Protein AF-A0A8J5FBD7-F1 (afdb_monomer_lite)

Foldseek 3Di:
DDDDDDDDDDDDDDDPPDDDDDPDDDPPPCDPVNVCPDPQLVVLQVVLCVVPPRQEADDDCVVVVDPVSSVVNVVSNVSSVVSSVVVVVVVVVVVVVVVVVVPPDPDDVVVVVVVVPPDPPDDPPDDDDDDDDPDDVVVVVVVVVVVVVPDD

Structure (mmCIF, N/CA/C/O backbone):
data_AF-A0A8J5FBD7-F1
#
_entry.id   AF-A0A8J5FBD7-F1
#
loop_
_atom_site.group_PDB
_atom_site.id
_atom_site.type_symbol
_atom_site.label_atom_id
_atom_site.label_alt_id
_atom_site.label_comp_id
_atom_site.label_asym_id
_atom_site.label_entity_id
_atom_site.label_seq_id
_atom_site.pdbx_PDB_ins_code
_atom_site.Cartn_x
_atom_site.Cartn_y
_atom_site.Cartn_z
_atom_site.occupancy
_atom_site.B_iso_or_equiv
_atom_site.auth_seq_id
_atom_site.auth_comp_id
_atom_site.auth_asym_id
_atom_site.auth_atom_id
_atom_site.pdbx_PDB_model_num
ATOM 1 N N . MET A 1 1 ? 61.208 -6.409 -37.503 1.00 38.62 1 MET A N 1
ATOM 2 C CA . MET A 1 1 ? 61.733 -5.934 -36.200 1.00 38.62 1 MET A CA 1
ATOM 3 C C . MET A 1 1 ? 60.623 -5.121 -35.544 1.00 38.62 1 MET A C 1
ATOM 5 O O . MET A 1 1 ? 60.187 -4.177 -36.172 1.00 38.62 1 MET A O 1
ATOM 9 N N . GLY A 1 2 ? 60.032 -5.422 -34.396 1.00 39.69 2 GLY A N 1
ATOM 10 C CA . GLY A 1 2 ? 60.120 -6.543 -33.473 1.00 39.69 2 GLY A CA 1
ATOM 11 C C . GLY A 1 2 ? 58.812 -6.585 -32.664 1.00 39.69 2 GLY A C 1
ATOM 12 O O . GLY A 1 2 ? 58.170 -5.563 -32.442 1.00 39.69 2 GLY A O 1
ATOM 13 N N . THR A 1 3 ? 58.401 -7.786 -32.284 1.00 42.06 3 THR A N 1
ATOM 14 C CA . THR A 1 3 ? 57.326 -8.083 -31.329 1.00 42.06 3 THR A CA 1
ATOM 15 C C . THR A 1 3 ? 57.763 -7.751 -29.900 1.00 42.06 3 THR A C 1
ATOM 17 O O . THR A 1 3 ? 58.911 -8.038 -29.564 1.00 42.06 3 THR A O 1
ATOM 20 N N . SER A 1 4 ? 56.863 -7.300 -29.017 1.00 35.81 4 SER A N 1
ATOM 21 C CA . SER A 1 4 ? 57.001 -7.595 -27.582 1.00 35.81 4 SER A CA 1
ATOM 22 C C . SER A 1 4 ? 55.673 -7.526 -26.821 1.00 35.81 4 SER A C 1
ATOM 24 O O . SER A 1 4 ? 54.796 -6.721 -27.113 1.00 35.81 4 SER A O 1
ATOM 26 N N . VAL A 1 5 ? 55.568 -8.435 -25.858 1.00 42.81 5 VAL A N 1
ATOM 27 C CA . VAL A 1 5 ? 54.413 -8.913 -25.090 1.00 42.81 5 VAL A CA 1
ATOM 28 C C . VAL A 1 5 ? 54.566 -8.461 -23.623 1.00 42.81 5 VAL A C 1
ATOM 30 O O . VAL A 1 5 ? 55.696 -8.258 -23.188 1.00 42.81 5 VAL A O 1
ATOM 33 N N . ARG A 1 6 ? 53.464 -8.504 -22.847 1.00 33.62 6 ARG A N 1
ATOM 34 C CA . ARG A 1 6 ? 53.357 -8.493 -21.359 1.00 33.62 6 ARG A CA 1
ATOM 35 C C . ARG A 1 6 ? 53.518 -7.111 -20.701 1.00 33.62 6 ARG A C 1
ATOM 37 O O . ARG A 1 6 ? 54.356 -6.328 -21.101 1.00 33.62 6 ARG A O 1
ATOM 44 N N . GLY A 1 7 ? 52.775 -6.745 -19.658 1.00 31.88 7 GLY A N 1
ATOM 45 C CA . GLY A 1 7 ? 51.803 -7.466 -18.840 1.00 31.88 7 GLY A CA 1
ATOM 46 C C . GLY A 1 7 ? 51.188 -6.522 -17.795 1.00 31.88 7 GLY A C 1
ATOM 47 O O . GLY A 1 7 ? 51.704 -5.436 -17.537 1.00 31.88 7 GLY A O 1
ATOM 48 N N . SER A 1 8 ? 50.064 -6.935 -17.214 1.00 43.50 8 SER A N 1
ATOM 49 C CA . SER A 1 8 ? 49.415 -6.266 -16.083 1.00 43.50 8 SER A CA 1
ATOM 50 C C . SER A 1 8 ? 50.309 -6.240 -14.839 1.00 43.50 8 SER A C 1
ATOM 52 O O . SER A 1 8 ? 50.997 -7.224 -14.560 1.00 43.50 8 SER A O 1
ATOM 54 N N . PRO A 1 9 ? 50.148 -5.220 -13.985 1.00 43.47 9 PRO A N 1
ATOM 55 C CA . PRO A 1 9 ? 50.228 -5.427 -12.551 1.00 43.47 9 PRO A CA 1
ATOM 56 C C . PRO A 1 9 ? 48.904 -5.027 -11.897 1.00 43.47 9 PRO A C 1
ATOM 58 O O . PRO A 1 9 ? 48.468 -3.880 -11.948 1.00 43.47 9 PRO A O 1
ATOM 61 N N . GLY A 1 10 ? 48.263 -6.012 -11.269 1.00 40.91 10 GLY A N 1
ATOM 62 C CA . GLY A 1 10 ? 47.246 -5.755 -10.260 1.00 40.91 10 GLY A CA 1
ATOM 63 C C . GLY A 1 10 ? 47.844 -5.160 -8.981 1.00 40.91 10 GLY A C 1
ATOM 64 O O . GLY A 1 10 ? 49.068 -5.112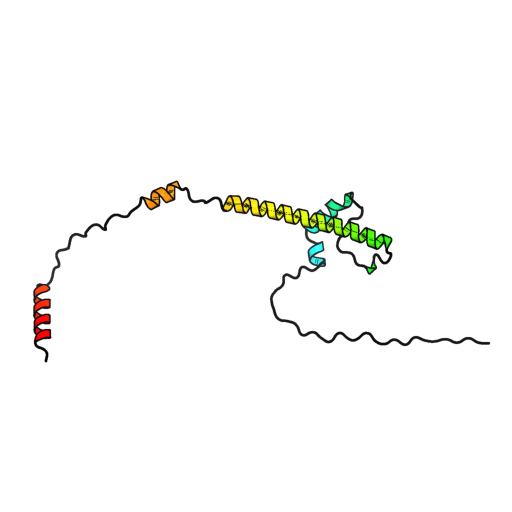 -8.833 1.00 40.91 10 GLY A O 1
ATOM 65 N N . ARG A 1 11 ? 46.924 -4.835 -8.053 1.00 38.81 11 ARG A N 1
ATOM 66 C CA . ARG A 1 11 ? 47.056 -4.292 -6.675 1.00 38.81 11 ARG A CA 1
ATOM 67 C C . ARG A 1 11 ? 46.590 -2.827 -6.598 1.00 38.81 11 ARG A C 1
ATOM 69 O O . ARG A 1 11 ? 47.062 -2.006 -7.360 1.00 38.81 11 ARG A O 1
ATOM 76 N N . ASN A 1 12 ? 45.659 -2.407 -5.740 1.00 35.62 12 ASN A N 1
ATOM 77 C CA . ASN A 1 12 ? 45.161 -2.947 -4.472 1.00 35.62 12 ASN A CA 1
ATOM 78 C C . ASN A 1 12 ? 43.702 -2.503 -4.244 1.00 35.62 12 ASN A C 1
ATOM 80 O O . ASN A 1 12 ? 43.432 -1.307 -4.218 1.00 35.62 12 ASN A O 1
ATOM 84 N N . CYS A 1 13 ? 42.783 -3.437 -3.985 1.00 33.16 13 CYS A N 1
ATOM 85 C CA . CYS A 1 13 ? 41.558 -3.118 -3.242 1.00 33.16 13 CYS A CA 1
ATOM 86 C C . CYS A 1 13 ? 41.864 -3.296 -1.745 1.00 33.16 13 CYS A C 1
ATOM 88 O O . CYS A 1 13 ? 42.350 -4.368 -1.370 1.00 33.16 13 CYS A O 1
ATOM 90 N N . PRO A 1 14 ? 41.618 -2.301 -0.875 1.00 39.69 14 PRO A N 1
ATOM 91 C CA . PRO A 1 14 ? 41.806 -2.484 0.555 1.00 39.69 14 PRO A CA 1
ATOM 92 C C . PRO A 1 14 ? 40.796 -3.507 1.088 1.00 39.69 14 PRO A C 1
ATOM 94 O O . PRO A 1 14 ? 39.587 -3.409 0.881 1.00 39.69 14 PRO A O 1
ATOM 97 N N . ARG A 1 15 ? 41.336 -4.516 1.774 1.00 39.09 15 ARG A N 1
ATOM 98 C CA . ARG A 1 15 ? 40.622 -5.573 2.491 1.00 39.09 15 ARG A CA 1
ATOM 99 C C . ARG A 1 15 ? 39.723 -4.915 3.544 1.00 39.09 15 ARG A C 1
ATOM 101 O O . ARG A 1 15 ? 40.245 -4.310 4.479 1.00 39.09 15 ARG A O 1
ATOM 108 N N . LEU A 1 16 ? 38.396 -5.015 3.403 1.00 39.22 16 LEU A N 1
ATOM 109 C CA . LEU A 1 16 ? 37.475 -4.615 4.467 1.00 39.22 16 LEU A CA 1
ATOM 110 C C . LEU A 1 16 ? 37.778 -5.457 5.711 1.00 39.22 16 LEU A C 1
ATOM 112 O O . LEU A 1 16 ? 37.525 -6.660 5.756 1.00 39.22 16 LEU A O 1
ATOM 116 N N . SER A 1 17 ? 38.371 -4.783 6.692 1.00 38.72 17 SER A N 1
ATOM 117 C CA . SER A 1 17 ? 38.576 -5.253 8.052 1.00 38.72 17 SER A CA 1
ATOM 118 C C . SER A 1 17 ? 37.248 -5.711 8.654 1.00 38.72 17 SER A C 1
ATOM 120 O O . SER A 1 17 ? 36.217 -5.045 8.526 1.00 38.72 17 SER A O 1
ATOM 122 N N . SER A 1 18 ? 37.303 -6.875 9.292 1.00 46.88 18 SER A N 1
ATOM 123 C CA . SER A 1 18 ? 36.247 -7.516 10.064 1.00 46.88 18 SER A CA 1
ATOM 124 C C . SER A 1 18 ? 35.554 -6.526 11.004 1.00 46.88 18 SER A C 1
ATOM 126 O O . SER A 1 18 ? 36.110 -6.140 12.032 1.00 46.88 18 SER A O 1
ATOM 128 N N . ARG A 1 19 ? 34.317 -6.139 10.676 1.00 42.59 19 ARG A N 1
ATOM 129 C CA . ARG A 1 19 ? 33.424 -5.490 11.639 1.00 42.59 19 ARG A CA 1
ATOM 130 C C . ARG A 1 19 ? 32.874 -6.553 12.584 1.00 42.59 19 ARG A C 1
ATOM 132 O O . ARG A 1 19 ? 32.155 -7.455 12.163 1.00 42.59 19 ARG A O 1
ATOM 139 N N . SER A 1 20 ? 33.235 -6.429 13.855 1.00 44.81 20 SER A N 1
ATOM 140 C CA . SER A 1 20 ? 32.643 -7.145 14.984 1.00 44.81 20 SER A CA 1
ATOM 141 C C . SER A 1 20 ? 31.108 -7.046 14.953 1.00 44.81 20 SER A C 1
ATOM 143 O O . SER A 1 20 ? 30.585 -5.980 14.618 1.00 44.81 20 SER A O 1
ATOM 145 N N . PRO A 1 21 ? 30.363 -8.108 15.311 1.00 40.84 21 PRO A N 1
ATOM 146 C CA . PRO A 1 21 ? 28.908 -8.069 15.272 1.00 40.84 21 PRO A CA 1
ATOM 147 C C . PRO A 1 21 ? 28.371 -7.203 16.417 1.00 40.84 21 PRO A C 1
ATOM 149 O O . PRO A 1 21 ? 28.511 -7.541 17.595 1.00 40.84 21 PRO A O 1
ATOM 152 N N . CYS A 1 22 ? 27.731 -6.086 16.065 1.00 35.47 22 CYS A N 1
ATOM 153 C CA . CYS A 1 22 ? 26.875 -5.337 16.976 1.00 35.47 22 CYS A CA 1
ATOM 154 C C . CYS A 1 22 ? 25.739 -6.256 17.445 1.00 35.47 22 CYS A C 1
ATOM 156 O O . CYS A 1 22 ? 24.855 -6.618 16.673 1.00 35.47 22 CYS A O 1
ATOM 158 N N . LYS A 1 23 ? 25.774 -6.652 18.719 1.00 51.62 23 LYS A N 1
ATOM 159 C CA . LYS A 1 23 ? 24.705 -7.404 19.379 1.00 51.62 23 LYS A CA 1
ATOM 160 C C . LYS A 1 23 ? 23.613 -6.439 19.844 1.00 51.62 23 LYS A C 1
ATOM 162 O O . LYS A 1 23 ? 23.641 -6.074 21.006 1.00 51.62 23 LYS A O 1
ATOM 167 N N . TYR A 1 24 ? 22.678 -6.026 18.987 1.00 50.28 24 TYR A N 1
ATOM 168 C CA . TYR A 1 24 ? 21.421 -5.412 19.448 1.00 50.28 24 TYR A CA 1
ATOM 169 C C . TYR A 1 24 ? 20.267 -5.648 18.458 1.00 50.28 24 TYR A C 1
ATOM 171 O O . TYR A 1 24 ? 20.338 -5.235 17.306 1.00 50.28 24 TYR A O 1
ATOM 179 N N . LEU A 1 25 ? 19.201 -6.253 19.005 1.00 46.00 25 LEU A N 1
ATOM 180 C CA . LEU A 1 25 ? 17.816 -6.397 18.523 1.00 46.00 25 LEU A CA 1
ATOM 181 C C . LEU A 1 25 ? 17.555 -7.356 17.339 1.00 46.00 25 LEU A C 1
ATOM 183 O O . LEU A 1 25 ? 18.258 -7.305 16.331 1.00 46.00 25 LEU A O 1
ATOM 187 N N . PRO A 1 26 ? 16.506 -8.208 17.412 1.00 46.38 26 PRO A N 1
ATOM 188 C CA . PRO A 1 26 ? 16.043 -8.981 16.268 1.00 46.38 26 PRO A CA 1
ATOM 189 C C . PRO A 1 26 ? 15.335 -8.025 15.304 1.00 46.38 26 PRO A C 1
ATOM 191 O O . PRO A 1 26 ? 14.117 -7.864 15.327 1.00 46.38 26 PRO A O 1
ATOM 194 N N . ALA A 1 27 ? 16.111 -7.340 14.469 1.00 48.81 27 ALA A N 1
ATOM 195 C CA . ALA A 1 27 ? 15.560 -6.660 13.316 1.00 48.81 27 ALA A CA 1
ATOM 196 C C . ALA A 1 27 ? 14.951 -7.735 12.411 1.00 48.81 27 ALA A C 1
ATOM 198 O O . ALA A 1 27 ? 15.650 -8.629 11.932 1.00 48.81 27 ALA A O 1
ATOM 199 N N . PHE A 1 28 ? 13.643 -7.643 12.189 1.00 56.66 28 PHE A N 1
ATOM 200 C CA . PHE A 1 28 ? 12.942 -8.311 11.101 1.00 56.66 28 PHE A CA 1
ATOM 201 C C . PHE A 1 28 ? 13.546 -7.804 9.779 1.00 56.66 28 PHE A C 1
ATOM 203 O O . PHE A 1 28 ? 13.041 -6.879 9.149 1.00 56.66 28 PHE A O 1
ATOM 210 N N . MET A 1 29 ? 14.720 -8.320 9.406 1.00 53.28 29 MET A N 1
ATOM 211 C CA . MET A 1 29 ? 15.407 -7.940 8.178 1.00 53.28 29 MET A CA 1
ATOM 212 C C . MET A 1 29 ? 14.690 -8.622 7.019 1.00 53.28 29 MET A C 1
ATOM 214 O O . MET A 1 29 ? 15.015 -9.747 6.640 1.00 53.28 29 MET A O 1
ATOM 218 N N . SER A 1 30 ? 13.693 -7.938 6.457 1.00 63.00 30 SER A N 1
ATOM 219 C CA . SER A 1 30 ? 13.094 -8.350 5.192 1.00 63.00 30 SER A CA 1
ATOM 220 C C . SER A 1 30 ? 14.168 -8.277 4.111 1.00 63.00 30 SER A C 1
ATOM 222 O O . SER A 1 30 ? 14.601 -7.196 3.710 1.00 63.00 30 SER A O 1
ATOM 224 N N . THR A 1 31 ? 14.648 -9.434 3.662 1.00 77.38 31 THR A N 1
ATOM 225 C CA . THR A 1 31 ? 15.562 -9.499 2.519 1.00 77.38 31 THR A CA 1
ATOM 226 C C . THR A 1 31 ? 14.776 -9.291 1.226 1.00 77.38 31 THR A C 1
ATOM 228 O O . THR A 1 31 ? 13.600 -9.644 1.150 1.00 77.38 31 THR A O 1
ATOM 231 N N . PHE A 1 32 ? 15.417 -8.775 0.173 1.00 75.25 32 PHE A N 1
ATOM 232 C CA . PHE A 1 32 ? 14.767 -8.610 -1.138 1.00 75.25 32 PHE A CA 1
ATOM 233 C C . PHE A 1 32 ? 14.207 -9.936 -1.697 1.00 75.25 32 PHE A C 1
ATOM 235 O O . PHE A 1 32 ? 13.242 -9.929 -2.459 1.00 75.25 32 PHE A O 1
ATOM 242 N N . ILE A 1 33 ? 14.795 -11.073 -1.301 1.00 75.19 33 ILE A N 1
ATOM 243 C CA . ILE A 1 33 ? 14.335 -12.422 -1.656 1.00 75.19 33 ILE A CA 1
ATOM 244 C C . ILE A 1 33 ? 12.991 -12.710 -0.986 1.00 75.19 33 ILE A C 1
ATOM 246 O O . ILE A 1 33 ? 12.051 -13.139 -1.652 1.00 75.19 33 ILE A O 1
ATOM 250 N N . THR A 1 34 ? 12.883 -12.431 0.313 1.00 75.00 34 THR A N 1
ATOM 251 C CA . THR A 1 34 ? 11.631 -12.576 1.063 1.00 75.00 34 THR A CA 1
ATOM 252 C C . THR A 1 34 ? 10.558 -11.639 0.509 1.00 75.00 34 THR A C 1
ATOM 254 O O . THR A 1 34 ? 9.433 -12.072 0.272 1.00 75.00 34 THR A O 1
ATOM 257 N N . THR A 1 35 ? 10.919 -10.387 0.207 1.00 80.94 35 THR A N 1
ATOM 258 C CA . THR A 1 35 ? 9.988 -9.381 -0.323 1.00 80.94 35 THR A CA 1
ATOM 259 C C . THR A 1 35 ? 9.454 -9.739 -1.715 1.00 80.94 35 THR A C 1
ATOM 261 O O . THR A 1 35 ? 8.278 -9.528 -1.978 1.00 80.94 35 THR A O 1
ATOM 264 N N . ARG A 1 36 ? 10.254 -10.346 -2.607 1.00 82.50 36 ARG A N 1
ATOM 265 C CA . ARG A 1 36 ? 9.762 -10.790 -3.933 1.00 82.50 36 ARG A CA 1
ATOM 266 C C . ARG A 1 36 ? 8.647 -11.837 -3.865 1.00 82.50 36 ARG A C 1
ATOM 268 O O . ARG A 1 36 ? 7.904 -12.007 -4.832 1.00 82.50 36 ARG A O 1
ATOM 275 N N . ASN A 1 37 ? 8.566 -12.569 -2.760 1.00 83.88 37 ASN A N 1
ATOM 276 C CA . ASN A 1 37 ? 7.602 -13.646 -2.580 1.00 83.88 37 ASN A CA 1
ATOM 277 C C . ASN A 1 37 ? 6.316 -13.202 -1.879 1.00 83.88 37 ASN A C 1
ATOM 279 O O . ASN A 1 37 ? 5.418 -14.028 -1.726 1.00 83.88 37 ASN A O 1
ATOM 283 N N . THR A 1 38 ? 6.191 -11.935 -1.477 1.00 89.94 38 THR A N 1
ATOM 284 C CA . THR A 1 38 ? 4.943 -11.445 -0.886 1.00 89.94 38 THR A CA 1
ATOM 285 C C . THR A 1 38 ? 3.868 -11.264 -1.959 1.00 89.94 38 THR A C 1
ATOM 287 O O . THR A 1 38 ? 4.157 -10.926 -3.111 1.00 89.94 38 THR A O 1
ATOM 290 N N . SER A 1 39 ? 2.609 -11.501 -1.586 1.00 91.19 39 SER A N 1
ATOM 291 C CA . SER A 1 39 ? 1.457 -11.333 -2.480 1.00 91.19 39 SER A CA 1
ATOM 292 C C . SER A 1 39 ? 1.322 -9.887 -2.956 1.00 91.19 39 SER A C 1
ATOM 294 O O . SER A 1 39 ? 1.203 -9.664 -4.157 1.00 91.19 39 SER A O 1
ATOM 296 N N . SER A 1 40 ? 1.458 -8.921 -2.042 1.00 91.12 40 SER A N 1
ATOM 297 C CA . SER A 1 40 ? 1.392 -7.484 -2.341 1.00 91.12 40 SER A CA 1
ATOM 298 C C . SER A 1 40 ? 2.405 -7.055 -3.401 1.00 91.12 40 SER A C 1
ATOM 300 O O . SER A 1 40 ? 2.090 -6.287 -4.304 1.00 91.12 40 SER A O 1
ATOM 302 N N . TYR A 1 41 ? 3.617 -7.608 -3.352 1.00 93.69 41 TYR A N 1
ATOM 303 C CA . TYR A 1 41 ? 4.652 -7.301 -4.331 1.00 93.69 41 TYR A CA 1
ATOM 304 C C . TYR A 1 41 ? 4.325 -7.845 -5.726 1.00 93.69 41 TYR A C 1
ATOM 306 O O . TYR A 1 41 ? 4.527 -7.157 -6.725 1.00 93.69 41 TYR A O 1
ATOM 314 N N . ARG A 1 42 ? 3.798 -9.072 -5.811 1.00 93.75 42 ARG A N 1
ATOM 315 C CA . ARG A 1 42 ? 3.386 -9.677 -7.090 1.00 93.75 42 ARG A CA 1
ATOM 316 C C . ARG A 1 42 ? 2.180 -8.964 -7.693 1.00 93.75 42 ARG A C 1
ATOM 318 O O . ARG A 1 42 ? 2.145 -8.744 -8.898 1.00 93.75 42 ARG A O 1
ATOM 325 N N . GLU A 1 43 ? 1.230 -8.578 -6.853 1.00 93.88 43 GLU A N 1
ATOM 326 C CA . GLU A 1 43 ? 0.070 -7.790 -7.253 1.00 93.88 43 GLU A CA 1
ATOM 327 C C . GLU A 1 43 ? 0.484 -6.412 -7.771 1.00 93.88 43 GLU A C 1
ATOM 329 O O . GLU A 1 43 ? 0.011 -5.988 -8.825 1.00 93.88 43 GLU A O 1
ATOM 334 N N . ALA A 1 44 ? 1.420 -5.744 -7.089 1.00 93.75 44 ALA A N 1
ATOM 335 C CA . ALA A 1 44 ? 1.950 -4.466 -7.544 1.00 93.75 44 ALA A CA 1
ATOM 336 C C . ALA A 1 44 ? 2.596 -4.589 -8.931 1.00 93.75 44 ALA A C 1
ATOM 338 O O . ALA A 1 44 ? 2.278 -3.794 -9.807 1.00 93.75 44 ALA A O 1
ATOM 339 N N . LEU A 1 45 ? 3.417 -5.624 -9.162 1.00 94.62 45 LEU A N 1
ATOM 340 C CA . LEU A 1 45 ? 4.006 -5.892 -10.481 1.00 94.62 45 LEU A CA 1
ATOM 341 C C . LEU A 1 45 ? 2.946 -6.162 -11.557 1.00 94.62 45 LEU A C 1
ATOM 343 O O . LEU A 1 45 ? 3.079 -5.661 -12.670 1.00 94.62 45 LEU A O 1
ATOM 347 N N . SER A 1 46 ? 1.899 -6.926 -11.233 1.00 94.62 46 SER A N 1
ATOM 348 C CA . SER A 1 46 ? 0.792 -7.200 -12.158 1.00 94.62 46 SER A CA 1
ATOM 349 C C . SER A 1 46 ? -0.025 -5.948 -12.475 1.00 94.62 46 SER A C 1
ATOM 351 O O . SER A 1 46 ? -0.523 -5.815 -13.588 1.00 94.62 46 SER A O 1
ATOM 353 N N . SER A 1 47 ? -0.177 -5.044 -11.508 1.00 94.06 47 SER A N 1
ATOM 354 C CA . SER A 1 47 ? -0.960 -3.812 -11.661 1.00 94.06 47 SER A CA 1
ATOM 355 C C . SER A 1 47 ? -0.231 -2.774 -12.510 1.00 94.06 47 SER A C 1
ATOM 357 O O . SER A 1 47 ? -0.866 -1.997 -13.217 1.00 94.06 47 SER A O 1
ATOM 359 N N . THR A 1 48 ? 1.102 -2.759 -12.459 1.00 94.62 48 THR A N 1
ATOM 360 C CA . THR A 1 48 ? 1.927 -1.816 -13.223 1.00 94.62 48 THR A CA 1
ATOM 361 C C . THR A 1 48 ? 2.321 -2.326 -14.610 1.00 94.62 48 THR A C 1
ATOM 363 O O . THR A 1 48 ? 2.773 -1.531 -15.433 1.00 94.62 48 THR A O 1
ATOM 366 N N . ASP A 1 49 ? 2.104 -3.612 -14.906 1.00 94.38 49 ASP A N 1
ATOM 367 C CA . ASP A 1 49 ? 2.506 -4.234 -16.180 1.00 94.38 49 ASP A CA 1
ATOM 368 C C . ASP A 1 49 ? 1.806 -3.644 -17.419 1.00 94.38 49 ASP A C 1
ATOM 370 O O . ASP A 1 49 ? 2.472 -3.478 -18.446 1.00 94.38 49 ASP A O 1
ATOM 374 N N 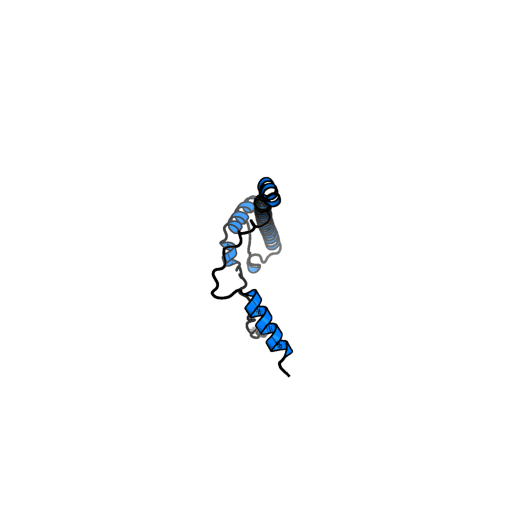. PRO A 1 50 ? 0.520 -3.234 -17.344 1.00 94.75 50 PRO A N 1
ATOM 375 C CA . PRO A 1 50 ? -0.159 -2.560 -18.449 1.00 94.75 50 PRO A CA 1
ATOM 376 C C . PRO A 1 50 ? 0.368 -1.151 -18.753 1.00 94.75 50 PRO A C 1
ATOM 378 O O . PRO A 1 50 ? 0.089 -0.631 -19.829 1.00 94.75 50 PRO A O 1
ATOM 381 N N . ILE A 1 51 ? 1.079 -0.509 -17.814 1.00 90.94 51 ILE A N 1
ATOM 382 C CA . ILE A 1 51 ? 1.620 0.847 -18.005 1.00 90.94 51 ILE A CA 1
ATOM 383 C C . ILE A 1 51 ? 2.871 0.774 -18.882 1.00 90.94 51 ILE A C 1
ATOM 385 O O . ILE A 1 51 ? 2.957 1.446 -19.905 1.00 90.94 51 ILE A O 1
ATOM 389 N N . GLU A 1 52 ? 3.835 -0.061 -18.485 1.00 86.94 52 GLU A N 1
ATOM 390 C CA . GLU A 1 52 ? 5.052 -0.314 -19.254 1.00 86.94 52 GLU A CA 1
ATOM 391 C C . GLU A 1 52 ? 5.525 -1.762 -19.087 1.00 86.94 52 GLU A C 1
ATOM 393 O O . GLU A 1 52 ? 6.193 -2.117 -18.113 1.00 86.94 52 GLU A O 1
ATOM 398 N N . THR A 1 53 ? 5.273 -2.589 -20.098 1.00 88.50 53 THR A N 1
ATOM 399 C CA . THR A 1 53 ? 5.704 -3.989 -20.104 1.00 88.50 53 THR A CA 1
ATOM 400 C C . THR A 1 53 ? 7.217 -4.119 -20.372 1.00 88.50 53 THR A C 1
ATOM 402 O O . THR A 1 53 ? 7.792 -3.368 -21.170 1.00 88.50 53 THR A O 1
ATOM 405 N N . PRO A 1 54 ? 7.927 -5.068 -19.740 1.00 90.31 54 PRO A N 1
ATOM 406 C CA . PRO A 1 54 ? 7.546 -5.747 -18.504 1.00 90.31 54 PRO A CA 1
ATOM 407 C C . PRO A 1 54 ? 7.662 -4.804 -17.302 1.00 90.31 54 PRO A C 1
ATOM 409 O O . PRO A 1 54 ? 8.570 -3.960 -17.272 1.00 90.31 54 PRO A O 1
ATOM 412 N N . SER A 1 55 ? 6.822 -5.020 -16.292 1.00 92.19 55 SER A N 1
ATOM 413 C CA . SER A 1 55 ? 7.003 -4.437 -14.960 1.00 92.19 55 SER A CA 1
ATOM 414 C C . SER A 1 55 ? 8.335 -4.825 -14.332 1.00 92.19 55 SER A C 1
ATOM 416 O O . SER A 1 55 ? 8.744 -5.989 -14.353 1.00 92.19 55 SER A O 1
ATOM 418 N N . VAL A 1 56 ? 9.005 -3.855 -13.704 1.00 92.94 56 VAL A N 1
ATOM 419 C CA . VAL A 1 56 ? 10.295 -4.080 -13.044 1.00 92.94 56 VAL A CA 1
ATOM 420 C C . VAL A 1 56 ? 10.268 -3.570 -11.614 1.00 92.94 56 VAL A C 1
ATOM 422 O O . VAL A 1 56 ? 10.067 -2.389 -11.356 1.00 92.94 56 VAL A O 1
ATOM 425 N N . GLY A 1 57 ? 10.543 -4.478 -10.681 1.00 90.69 57 GLY A N 1
ATOM 426 C CA . GLY A 1 57 ? 10.805 -4.153 -9.286 1.00 90.69 57 GLY A CA 1
ATOM 427 C C . GLY A 1 57 ? 12.305 -4.179 -8.983 1.00 90.69 57 GLY A C 1
ATOM 428 O O . GLY A 1 57 ? 13.074 -3.429 -9.569 1.00 90.69 57 GLY A O 1
ATOM 429 N N . PHE A 1 58 ? 12.781 -5.042 -8.082 1.00 91.12 58 PHE A N 1
ATOM 430 C CA . PHE A 1 58 ? 14.212 -5.093 -7.759 1.00 91.12 58 PHE A CA 1
ATOM 431 C C . PHE A 1 58 ? 15.029 -5.497 -8.993 1.00 91.12 58 PHE A C 1
ATOM 433 O O . PHE A 1 58 ? 14.896 -6.627 -9.471 1.00 91.12 58 PHE A O 1
ATOM 440 N N . ALA A 1 59 ? 15.886 -4.593 -9.469 1.00 90.06 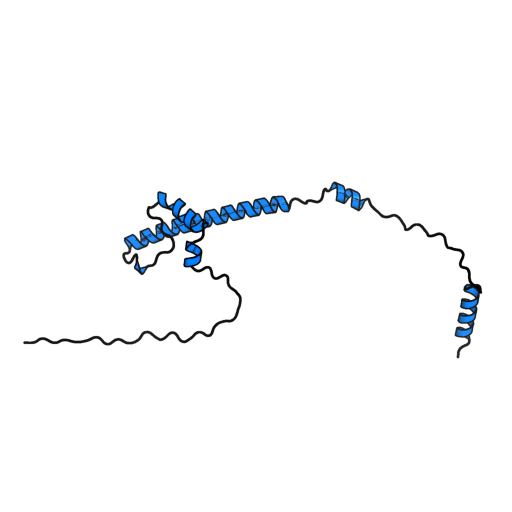59 ALA A N 1
ATOM 441 C CA . ALA A 1 59 ? 16.768 -4.788 -10.616 1.00 90.06 59 ALA A CA 1
ATOM 442 C C . ALA A 1 59 ? 18.230 -4.648 -10.189 1.00 90.06 59 ALA A C 1
ATOM 444 O O . ALA A 1 59 ? 18.545 -3.866 -9.288 1.00 90.06 59 ALA A O 1
ATOM 445 N N . LYS A 1 60 ? 19.129 -5.396 -10.834 1.00 89.94 60 LYS A N 1
ATOM 446 C CA . LYS A 1 60 ? 20.568 -5.210 -10.643 1.00 89.94 60 LYS A CA 1
ATOM 447 C C . LYS A 1 60 ? 21.055 -4.161 -11.641 1.00 89.94 60 LYS A C 1
ATOM 449 O O . LYS A 1 60 ? 20.793 -4.316 -12.830 1.00 89.94 60 LYS A O 1
ATOM 454 N N . PRO A 1 61 ? 21.827 -3.152 -11.209 1.00 85.00 61 PRO A N 1
ATOM 455 C CA . PRO A 1 61 ? 22.391 -2.162 -12.130 1.00 85.00 61 PRO A CA 1
ATOM 456 C C . PRO A 1 61 ? 23.252 -2.788 -13.237 1.00 85.00 61 PRO A C 1
ATOM 458 O O . PRO A 1 61 ? 23.300 -2.279 -14.350 1.00 85.00 61 PRO A O 1
ATOM 461 N N . TYR A 1 62 ? 23.891 -3.929 -12.946 1.00 88.75 62 TYR A N 1
ATOM 462 C CA . TYR A 1 62 ? 24.697 -4.671 -13.917 1.00 88.75 62 TYR A CA 1
ATOM 463 C C . TYR A 1 62 ? 23.897 -5.170 -15.128 1.00 88.75 62 TYR A C 1
ATOM 465 O O . TYR A 1 62 ? 24.479 -5.334 -16.195 1.00 88.75 62 TYR A O 1
ATOM 473 N N . ASP A 1 63 ? 22.588 -5.383 -14.985 1.00 86.44 63 ASP A N 1
ATOM 474 C CA . ASP A 1 63 ? 21.736 -5.881 -16.069 1.00 86.44 63 ASP A CA 1
ATOM 475 C C . ASP A 1 63 ? 21.319 -4.744 -17.032 1.00 86.44 63 ASP A C 1
ATOM 477 O O . ASP A 1 63 ? 20.884 -5.005 -18.150 1.00 86.44 63 ASP A O 1
ATOM 481 N N . TYR A 1 64 ? 21.500 -3.475 -16.629 1.00 86.88 64 TYR A N 1
ATOM 482 C CA . TYR A 1 64 ? 21.060 -2.275 -17.355 1.00 86.88 64 TYR A CA 1
ATOM 483 C C . TYR A 1 64 ? 22.189 -1.240 -17.459 1.00 86.88 64 TYR A C 1
ATOM 485 O O . TYR A 1 64 ? 22.087 -0.116 -16.973 1.00 86.88 64 TYR A O 1
ATOM 493 N N . GLN A 1 65 ? 23.297 -1.638 -18.086 1.00 83.19 65 GLN A N 1
ATOM 494 C CA . GLN A 1 65 ? 24.540 -0.851 -18.108 1.00 83.19 65 GLN A CA 1
ATOM 495 C C . GLN A 1 65 ? 24.469 0.399 -18.995 1.00 83.19 65 GLN A C 1
ATOM 497 O O . GLN A 1 65 ? 25.249 1.333 -18.812 1.00 83.19 65 GLN A O 1
ATOM 502 N N . CYS A 1 66 ? 23.552 0.431 -19.965 1.00 85.12 66 CYS A N 1
ATOM 503 C CA . CYS A 1 66 ? 23.363 1.588 -20.834 1.00 85.12 66 CYS A CA 1
ATOM 504 C C . CYS A 1 66 ? 22.388 2.600 -20.211 1.00 85.12 66 CYS A C 1
ATOM 506 O O . CYS A 1 66 ? 21.402 2.226 -19.578 1.00 85.12 66 CYS A O 1
ATOM 508 N N . VAL A 1 67 ? 22.628 3.892 -20.457 1.00 85.38 67 VAL A N 1
ATOM 509 C CA . VAL A 1 67 ? 21.860 5.004 -19.866 1.00 85.38 67 VAL A CA 1
ATOM 510 C C . VAL A 1 67 ? 20.366 4.905 -20.186 1.00 85.38 67 VAL A C 1
ATOM 512 O O . VAL A 1 67 ? 19.543 4.952 -19.279 1.00 85.38 67 VAL A O 1
ATOM 515 N N . THR A 1 68 ? 20.002 4.706 -21.453 1.00 89.38 68 THR A N 1
ATOM 516 C CA . THR A 1 68 ? 18.598 4.642 -21.890 1.00 89.38 68 THR A CA 1
ATOM 517 C C . THR A 1 68 ? 17.801 3.497 -21.240 1.00 89.38 68 THR A C 1
ATOM 519 O O . THR A 1 68 ? 16.769 3.780 -20.630 1.00 89.38 68 THR A O 1
ATOM 522 N N . PRO A 1 69 ? 18.242 2.221 -21.287 1.00 88.19 69 PRO A N 1
ATOM 523 C CA . PRO A 1 69 ? 17.531 1.141 -20.597 1.00 88.19 69 PRO A CA 1
ATOM 524 C C . PRO A 1 69 ? 17.619 1.250 -19.068 1.00 88.19 69 PRO A C 1
ATOM 526 O O . PRO A 1 69 ? 16.697 0.813 -18.379 1.00 88.19 69 PRO A O 1
ATOM 529 N N . GLY A 1 70 ? 18.674 1.867 -18.526 1.00 90.31 70 GLY A N 1
ATOM 530 C CA . GLY A 1 70 ? 18.767 2.194 -17.103 1.00 90.31 70 GLY A CA 1
ATOM 531 C C . GLY A 1 70 ? 17.672 3.169 -16.663 1.00 90.31 70 GLY A C 1
ATOM 532 O O . GLY A 1 70 ? 16.968 2.898 -15.694 1.00 90.31 70 GLY A O 1
ATOM 533 N N . ILE A 1 71 ? 17.459 4.255 -17.415 1.00 92.56 71 ILE A N 1
ATOM 534 C CA . ILE A 1 71 ? 16.391 5.234 -17.148 1.00 92.56 71 ILE A CA 1
ATOM 535 C C . ILE A 1 71 ? 15.011 4.579 -17.262 1.00 92.56 71 ILE A C 1
ATOM 537 O O . ILE A 1 71 ? 14.196 4.737 -16.357 1.00 92.56 71 ILE A O 1
ATOM 541 N N . ALA A 1 72 ? 14.765 3.796 -18.317 1.00 92.06 72 ALA A N 1
ATOM 542 C CA . ALA A 1 72 ? 13.504 3.064 -18.468 1.00 92.06 72 ALA A CA 1
ATOM 543 C C . ALA A 1 72 ? 13.249 2.123 -17.276 1.00 92.06 72 ALA A C 1
ATOM 545 O O . ALA A 1 72 ? 12.145 2.050 -16.747 1.00 92.06 72 ALA A O 1
ATOM 546 N N . THR A 1 73 ? 14.291 1.448 -16.789 1.00 93.50 73 THR A N 1
ATOM 547 C CA . THR A 1 73 ? 14.193 0.579 -15.609 1.00 93.50 73 THR A CA 1
ATOM 548 C C . THR A 1 73 ? 13.846 1.362 -14.347 1.00 93.50 73 THR A C 1
ATOM 550 O O . THR A 1 73 ? 13.000 0.920 -13.574 1.00 93.50 73 THR A O 1
ATOM 553 N N . ILE A 1 74 ? 14.449 2.537 -14.149 1.00 93.38 74 ILE A N 1
ATOM 554 C CA . ILE A 1 74 ? 14.147 3.413 -13.010 1.00 93.38 74 ILE A CA 1
ATOM 555 C C . ILE A 1 74 ? 12.686 3.877 -13.054 1.00 93.38 74 ILE A C 1
ATOM 557 O O . ILE A 1 74 ? 12.009 3.853 -12.029 1.00 93.38 74 ILE A O 1
ATOM 561 N N . ILE A 1 75 ? 12.175 4.252 -14.229 1.00 94.06 75 ILE A N 1
ATOM 562 C CA . ILE A 1 75 ? 10.771 4.660 -14.400 1.00 94.06 75 ILE A CA 1
ATOM 563 C C . ILE A 1 75 ? 9.830 3.522 -13.978 1.00 94.06 75 ILE A C 1
ATOM 565 O O . ILE A 1 75 ? 8.955 3.717 -13.133 1.00 94.06 75 ILE A O 1
ATOM 569 N N . LYS A 1 76 ? 10.076 2.303 -14.466 1.00 95.12 76 LYS A N 1
ATOM 570 C CA . LYS A 1 76 ? 9.304 1.102 -14.102 1.00 95.12 76 LYS A CA 1
ATOM 571 C C . LYS A 1 76 ? 9.364 0.784 -12.607 1.00 95.12 76 LYS A C 1
ATOM 573 O O . LYS A 1 76 ? 8.350 0.439 -11.991 1.00 95.12 76 LYS A O 1
ATOM 578 N N . GLN A 1 77 ? 10.543 0.938 -12.006 1.00 94.50 77 GLN A N 1
ATOM 579 C CA . GLN A 1 77 ? 10.737 0.778 -10.566 1.00 94.50 77 GLN A CA 1
ATOM 580 C C . GLN A 1 77 ? 9.935 1.799 -9.767 1.00 94.50 77 GLN A C 1
ATOM 582 O O . GLN A 1 77 ? 9.295 1.423 -8.786 1.00 94.50 77 GLN A O 1
ATOM 587 N N . ASN A 1 78 ? 9.928 3.060 -10.198 1.00 95.75 78 ASN A N 1
ATOM 588 C CA . ASN A 1 78 ? 9.162 4.121 -9.554 1.00 95.75 78 ASN A CA 1
ATOM 589 C C . ASN A 1 78 ? 7.656 3.846 -9.634 1.00 95.75 78 ASN A C 1
ATOM 591 O O . ASN A 1 78 ? 6.970 3.976 -8.624 1.00 95.75 78 ASN A O 1
ATOM 595 N N . ASN A 1 79 ? 7.152 3.373 -10.778 1.00 95.50 79 ASN A N 1
ATOM 596 C CA . ASN A 1 79 ? 5.747 2.974 -10.914 1.00 95.50 79 ASN A CA 1
ATOM 597 C C . ASN A 1 79 ? 5.382 1.861 -9.920 1.00 95.50 79 ASN A C 1
ATOM 599 O O . ASN A 1 79 ? 4.377 1.948 -9.217 1.00 95.50 79 ASN A O 1
ATOM 603 N N . THR A 1 80 ? 6.242 0.847 -9.793 1.00 95.06 80 THR A N 1
ATOM 604 C CA . THR A 1 80 ? 6.041 -0.253 -8.834 1.00 95.06 80 THR A CA 1
ATOM 605 C C . THR A 1 80 ? 6.092 0.239 -7.381 1.00 95.06 80 THR A C 1
ATOM 607 O O . THR A 1 80 ? 5.301 -0.202 -6.549 1.00 95.06 80 THR A O 1
ATOM 610 N N . GLN A 1 81 ? 6.990 1.175 -7.053 1.00 94.94 81 GLN A N 1
ATOM 611 C CA . GLN A 1 81 ? 7.067 1.782 -5.718 1.00 94.94 81 GLN A CA 1
ATOM 612 C C . GLN A 1 81 ? 5.811 2.590 -5.384 1.00 94.94 81 GLN A C 1
ATOM 614 O O . GLN A 1 81 ? 5.279 2.451 -4.285 1.00 94.94 81 GLN A O 1
ATOM 619 N N . LEU A 1 82 ? 5.315 3.399 -6.325 1.00 96.25 82 LEU A N 1
ATOM 620 C CA . LEU A 1 82 ? 4.080 4.162 -6.152 1.00 96.25 82 LEU A CA 1
ATOM 621 C C . LEU A 1 82 ? 2.891 3.236 -5.894 1.00 96.25 82 LEU A C 1
ATOM 623 O O . LEU A 1 82 ? 2.150 3.467 -4.943 1.00 96.25 82 LEU A O 1
ATOM 627 N N . GLN A 1 83 ? 2.759 2.153 -6.664 1.00 95.31 83 GLN A N 1
ATOM 628 C CA . GLN A 1 83 ? 1.688 1.175 -6.466 1.00 95.31 83 GLN A CA 1
ATOM 629 C C . GLN A 1 83 ? 1.725 0.554 -5.061 1.00 95.31 83 GLN A C 1
ATOM 631 O O . GLN A 1 83 ? 0.698 0.468 -4.390 1.00 95.31 83 GLN A O 1
ATOM 636 N N . LEU A 1 84 ? 2.912 0.178 -4.577 1.00 94.81 84 LEU A N 1
ATOM 637 C CA . LEU A 1 84 ? 3.080 -0.351 -3.219 1.00 94.81 84 LEU A CA 1
ATOM 638 C C . LEU A 1 84 ? 2.721 0.684 -2.143 1.00 94.81 84 LEU A C 1
ATOM 640 O O . LEU A 1 84 ? 2.105 0.340 -1.135 1.00 94.81 84 LEU A O 1
ATOM 644 N N . LEU A 1 85 ? 3.085 1.954 -2.343 1.00 95.88 85 LEU A N 1
ATOM 645 C CA . LEU A 1 85 ? 2.735 3.034 -1.417 1.00 95.88 85 LEU A CA 1
ATOM 646 C C . LEU A 1 85 ? 1.225 3.286 -1.375 1.00 95.88 85 LEU A C 1
ATOM 648 O O . LEU A 1 85 ? 0.684 3.510 -0.293 1.00 95.88 85 LEU A O 1
ATOM 652 N N . VAL A 1 86 ? 0.543 3.210 -2.521 1.00 96.31 86 VAL A N 1
ATOM 653 C CA . VAL A 1 86 ? -0.922 3.312 -2.595 1.00 96.31 86 VAL A CA 1
ATOM 654 C C . VAL A 1 86 ? -1.577 2.170 -1.819 1.00 96.31 86 VAL A C 1
ATOM 656 O O . VAL A 1 86 ? -2.395 2.442 -0.944 1.00 96.31 86 VAL A O 1
ATOM 659 N N . GLN A 1 87 ? -1.145 0.922 -2.031 1.00 94.56 87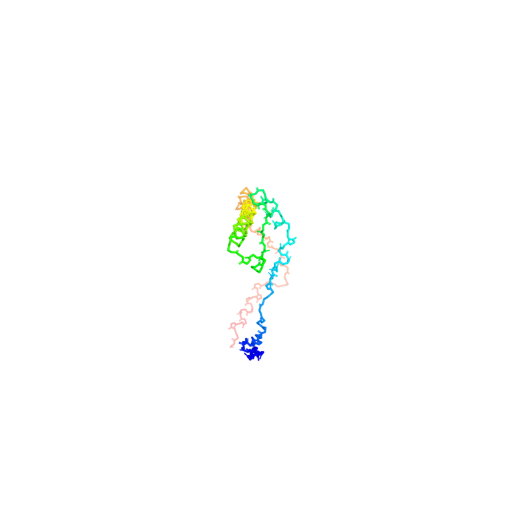 GLN A N 1
ATOM 660 C CA . GLN A 1 87 ? -1.660 -0.243 -1.294 1.00 94.56 87 GLN A CA 1
ATOM 661 C C . GLN A 1 87 ? -1.474 -0.109 0.228 1.00 94.56 87 GLN A C 1
ATOM 663 O O . GLN A 1 87 ? -2.373 -0.431 1.010 1.00 94.56 87 GLN A O 1
ATOM 668 N N . ILE A 1 88 ? -0.316 0.397 0.673 1.00 94.31 88 ILE A N 1
ATOM 669 C CA . ILE A 1 88 ? -0.066 0.672 2.096 1.00 94.31 88 ILE A CA 1
ATOM 670 C C . ILE A 1 88 ? -1.011 1.767 2.604 1.00 94.31 88 ILE A C 1
ATOM 672 O O . ILE A 1 88 ? -1.579 1.631 3.688 1.00 94.31 88 ILE A O 1
ATOM 676 N N . ALA A 1 89 ? -1.198 2.846 1.842 1.00 95.12 89 ALA A N 1
ATOM 677 C CA . ALA A 1 89 ? -2.081 3.943 2.226 1.00 95.12 89 ALA A CA 1
ATOM 678 C C . ALA A 1 89 ? -3.549 3.499 2.334 1.00 95.12 89 ALA A C 1
ATOM 680 O O . ALA A 1 89 ? -4.248 3.936 3.247 1.00 95.12 89 ALA A O 1
ATOM 681 N N . GLU A 1 90 ? -4.012 2.622 1.444 1.00 94.88 90 GLU A N 1
ATOM 682 C CA . GLU A 1 90 ? -5.346 2.011 1.506 1.00 94.88 90 GLU A CA 1
ATOM 683 C C . GLU A 1 90 ? -5.487 1.108 2.732 1.00 94.88 90 GLU A C 1
ATOM 685 O O . GLU A 1 90 ? -6.386 1.320 3.543 1.00 94.88 90 GLU A O 1
ATOM 690 N N . SER A 1 91 ? -4.516 0.221 2.966 1.00 93.81 91 SER A N 1
ATOM 691 C CA . SER A 1 91 ? -4.496 -0.645 4.153 1.00 93.81 91 SER A CA 1
ATOM 692 C C . SER A 1 91 ? -4.531 0.162 5.460 1.00 93.81 91 SER A C 1
ATOM 694 O O . SER A 1 91 ? -5.210 -0.205 6.418 1.00 93.81 91 SER A O 1
ATOM 696 N N . LEU A 1 92 ? -3.823 1.296 5.515 1.00 94.19 92 LEU A N 1
ATOM 697 C CA . LEU A 1 92 ? -3.851 2.193 6.672 1.00 94.19 92 LEU A CA 1
ATOM 698 C C . LEU A 1 92 ? -5.210 2.875 6.852 1.00 94.19 92 LEU A C 1
ATOM 700 O O . LEU A 1 92 ? -5.652 3.030 7.991 1.00 94.19 92 LEU A O 1
ATOM 704 N N . LYS A 1 93 ? -5.880 3.274 5.764 1.00 94.56 93 LYS A N 1
ATOM 705 C CA . LYS A 1 93 ? -7.242 3.829 5.833 1.00 94.56 93 LYS A CA 1
ATOM 706 C C . LYS A 1 93 ? -8.226 2.796 6.371 1.00 94.56 93 LYS A C 1
ATOM 708 O O . LYS A 1 93 ? -9.031 3.147 7.232 1.00 94.56 93 LYS A O 1
ATOM 713 N N . ASP A 1 94 ? -8.119 1.546 5.934 1.00 93.12 94 ASP A N 1
ATOM 714 C CA . ASP A 1 94 ? -8.983 0.457 6.398 1.00 93.12 94 ASP A CA 1
ATOM 715 C C . ASP A 1 94 ? -8.777 0.175 7.888 1.00 93.12 94 ASP A C 1
ATOM 717 O O . ASP A 1 94 ? -9.741 0.124 8.654 1.00 93.12 94 ASP A O 1
ATOM 721 N N . ILE A 1 95 ? -7.519 0.101 8.336 1.00 93.38 95 ILE A N 1
ATOM 722 C CA . ILE A 1 95 ? -7.187 -0.060 9.758 1.00 93.38 95 ILE A CA 1
ATOM 723 C C . ILE A 1 95 ? -7.711 1.124 10.579 1.00 93.38 95 ILE A C 1
ATOM 725 O O . ILE A 1 95 ? -8.285 0.929 11.650 1.00 93.38 95 ILE A O 1
ATOM 729 N N . GLN A 1 96 ? -7.549 2.359 10.097 1.00 91.69 96 GLN A N 1
ATOM 730 C CA . GLN A 1 96 ? -8.080 3.542 10.779 1.00 91.69 96 GLN A CA 1
ATOM 731 C C . GLN A 1 96 ? -9.610 3.537 10.844 1.00 91.69 96 GLN A C 1
ATOM 733 O O . GLN A 1 96 ? -10.179 3.942 11.860 1.00 91.69 96 GLN A O 1
ATOM 738 N N . ALA A 1 97 ? -10.284 3.093 9.782 1.00 89.94 97 ALA A N 1
ATOM 739 C CA . ALA A 1 97 ? -11.734 2.956 9.763 1.00 89.94 97 ALA A CA 1
ATOM 740 C C . ALA A 1 97 ? -12.201 1.911 10.785 1.00 89.94 97 ALA A C 1
ATOM 742 O O . ALA A 1 97 ? -13.144 2.168 11.533 1.00 89.94 97 ALA A O 1
ATOM 743 N N . GLU A 1 98 ? -11.508 0.777 10.878 1.00 89.44 98 GLU A N 1
ATOM 744 C CA . GLU A 1 98 ? -11.818 -0.275 11.845 1.00 89.44 98 GLU A CA 1
ATOM 745 C C . GLU A 1 98 ? -11.559 0.178 13.289 1.00 89.44 98 GLU A C 1
ATOM 747 O O . GLU A 1 98 ? -12.406 -0.001 14.164 1.00 89.44 98 GLU A O 1
ATOM 752 N N . LEU A 1 99 ? -10.455 0.887 13.533 1.00 86.38 99 LEU A N 1
ATOM 753 C CA . LEU A 1 99 ? -10.157 1.472 14.840 1.00 86.38 99 LEU A CA 1
ATOM 754 C C . LEU A 1 99 ? -11.218 2.501 15.262 1.00 86.38 99 LEU A C 1
ATOM 756 O O . LEU A 1 99 ? -11.580 2.574 16.433 1.00 86.38 99 LEU A O 1
ATOM 760 N N . ARG A 1 100 ? -11.752 3.295 14.324 1.00 83.00 100 ARG A N 1
ATOM 761 C CA . ARG A 1 100 ? -12.851 4.236 14.609 1.00 83.00 100 ARG A CA 1
ATOM 762 C C . ARG A 1 100 ? -14.142 3.519 14.999 1.00 83.00 100 ARG A C 1
ATOM 764 O O . ARG A 1 100 ? -14.817 3.998 15.904 1.00 83.00 100 ARG A O 1
ATOM 771 N N . LYS A 1 101 ? -14.460 2.379 14.377 1.00 81.06 101 LYS A N 1
ATOM 772 C CA . LYS A 1 101 ? -15.601 1.534 14.781 1.00 81.06 101 LYS A CA 1
ATOM 773 C C . LYS A 1 101 ? -15.393 0.878 16.148 1.00 81.06 101 LYS A C 1
ATOM 775 O O . LYS A 1 101 ? -16.357 0.640 16.862 1.00 81.06 101 LYS A O 1
ATOM 780 N N . GLN A 1 102 ? -14.152 0.579 16.523 1.00 75.38 102 GLN A N 1
ATOM 781 C CA . GLN A 1 102 ? -13.844 0.009 17.839 1.00 75.38 102 GLN A CA 1
ATOM 782 C C . GLN A 1 102 ? -13.775 1.071 18.949 1.00 75.38 102 GLN A C 1
ATOM 784 O O . GLN A 1 102 ? -14.114 0.783 20.093 1.00 75.38 102 GLN A O 1
ATOM 789 N N . ASN A 1 103 ? -13.383 2.306 18.619 1.00 64.19 103 ASN A N 1
ATOM 790 C CA . ASN A 1 103 ? -13.304 3.431 19.557 1.00 64.19 103 ASN A CA 1
ATOM 791 C C . ASN A 1 103 ? -14.615 4.217 19.714 1.00 64.19 103 ASN A C 1
ATOM 793 O O . ASN A 1 103 ? -14.668 5.139 20.530 1.00 64.19 103 ASN A O 1
ATOM 797 N N . THR A 1 104 ? -15.689 3.880 18.989 1.00 59.41 104 THR A N 1
ATOM 798 C CA . THR A 1 104 ? -17.030 4.264 19.449 1.00 59.41 104 THR A CA 1
ATOM 799 C C . THR A 1 104 ? -17.284 3.554 20.779 1.00 59.41 104 THR A C 1
ATOM 801 O O . THR A 1 104 ? -17.212 2.325 20.816 1.00 59.41 104 THR A O 1
ATOM 804 N N . PRO A 1 105 ? -17.524 4.288 21.881 1.00 60.84 105 PRO A N 1
ATOM 805 C CA . PRO A 1 105 ? -17.529 3.703 23.212 1.00 60.84 105 PRO A CA 1
ATOM 806 C C . PRO A 1 105 ? -18.580 2.584 23.292 1.00 60.84 105 PRO A C 1
ATOM 808 O O . PRO A 1 105 ? -19.760 2.851 23.066 1.00 60.84 105 PRO A O 1
ATOM 811 N N . PRO A 1 106 ? -18.199 1.351 23.673 1.00 60.03 106 PRO A N 1
ATOM 812 C CA . PRO A 1 106 ? -19.134 0.245 23.877 1.00 60.03 106 PRO A CA 1
ATOM 813 C C . PRO A 1 106 ? -19.866 0.363 25.221 1.00 60.03 106 PRO A C 1
ATOM 815 O O . PRO A 1 106 ? -20.406 -0.616 25.730 1.00 60.03 106 PRO A O 1
ATOM 818 N N . PHE A 1 107 ? -19.863 1.548 25.832 1.00 55.81 107 PHE A N 1
ATOM 819 C CA . PHE A 1 107 ? -20.553 1.785 27.082 1.00 55.81 107 PHE A CA 1
ATOM 820 C C . PHE A 1 107 ? -21.829 2.560 26.784 1.00 55.81 107 PHE A C 1
ATOM 822 O O . PHE A 1 107 ? -21.756 3.751 26.467 1.00 55.81 107 PHE A O 1
ATOM 829 N N . PRO A 1 108 ? -23.008 1.919 26.858 1.00 74.00 108 PRO A N 1
ATOM 830 C CA . PRO A 1 108 ? -24.244 2.663 26.747 1.00 74.00 108 PRO A CA 1
ATOM 831 C C . PRO A 1 108 ? -24.245 3.694 27.878 1.00 74.00 108 PRO A C 1
ATOM 833 O O . PRO A 1 108 ? -24.131 3.344 29.054 1.00 74.00 108 PRO A O 1
ATOM 836 N N . GLN A 1 109 ? -24.348 4.975 27.516 1.00 67.69 109 GLN A N 1
ATOM 837 C CA . GLN A 1 109 ? -24.495 6.094 28.460 1.00 67.69 109 GLN A CA 1
ATOM 838 C C . GLN A 1 109 ? -25.601 5.826 29.491 1.00 67.69 109 GLN A C 1
ATOM 840 O O . GLN A 1 109 ? -25.527 6.244 30.644 1.00 67.69 109 GLN A O 1
ATOM 845 N N . ASP A 1 110 ? -26.583 5.026 29.090 1.00 69.38 110 ASP A N 1
ATOM 846 C CA . ASP A 1 110 ? -27.665 4.540 29.925 1.00 69.38 110 ASP A CA 1
ATOM 847 C C . ASP A 1 110 ? -27.178 3.677 31.113 1.00 69.38 110 ASP A C 1
ATOM 849 O O . ASP A 1 110 ? -27.687 3.814 32.223 1.00 69.38 110 ASP A O 1
ATOM 853 N N . LEU A 1 111 ? -26.136 2.847 30.943 1.00 75.62 111 LEU A N 1
ATOM 854 C CA . LEU A 1 111 ? -25.503 2.118 32.054 1.00 75.62 111 LEU A CA 1
ATOM 855 C C . LEU A 1 111 ? -24.676 3.033 32.959 1.00 75.62 111 LEU A C 1
ATOM 857 O O . LEU A 1 111 ? -24.686 2.831 34.169 1.00 75.62 111 LEU A O 1
ATOM 861 N N . ILE A 1 112 ? -23.977 4.028 32.405 1.00 76.19 112 ILE A N 1
ATOM 862 C CA . ILE A 1 112 ? -23.212 5.004 33.204 1.00 76.19 112 ILE A CA 1
ATOM 863 C C . ILE A 1 112 ? -24.169 5.806 34.081 1.00 76.19 112 ILE A C 1
ATOM 865 O O . ILE A 1 112 ? -23.946 5.932 35.282 1.00 76.19 112 ILE A O 1
ATOM 869 N N . SER A 1 113 ? -25.280 6.255 33.503 1.00 76.12 113 SER A N 1
ATOM 870 C CA . SER A 1 113 ? -26.341 6.972 34.210 1.00 76.12 113 SER A CA 1
ATOM 871 C C . SER A 1 113 ? -26.966 6.109 35.313 1.00 76.12 113 SER A C 1
ATOM 873 O O . SER A 1 113 ? -27.175 6.572 36.433 1.00 76.12 113 SER A O 1
ATOM 875 N N . LYS A 1 114 ? -27.218 4.822 35.036 1.00 77.50 114 LYS A N 1
ATOM 876 C CA . LYS A 1 114 ? -27.741 3.868 36.031 1.00 77.50 114 LYS A CA 1
ATOM 877 C C . LYS A 1 114 ? -26.737 3.575 37.151 1.00 77.50 114 LYS A C 1
ATOM 879 O O . LYS A 1 114 ? -27.144 3.503 38.305 1.00 77.50 114 LYS A O 1
ATOM 884 N N . LEU A 1 115 ? -25.446 3.455 36.838 1.00 78.88 115 LEU A N 1
ATOM 885 C CA . LEU A 1 115 ? -24.378 3.231 37.821 1.00 78.88 115 LEU A CA 1
ATOM 886 C C . LEU A 1 115 ? -24.098 4.468 38.682 1.00 78.88 115 LEU A C 1
ATOM 888 O O . LEU A 1 115 ? -23.892 4.327 39.882 1.00 78.88 115 LEU A O 1
ATOM 892 N N . GLN A 1 116 ? -24.137 5.673 38.108 1.00 76.62 116 GLN A N 1
ATOM 893 C CA . GLN A 1 116 ? -23.987 6.922 38.865 1.00 76.62 116 GLN A CA 1
ATOM 894 C C . GLN A 1 116 ? -25.131 7.135 39.866 1.00 76.62 116 GLN A C 1
ATOM 896 O O . GLN A 1 116 ? -24.904 7.657 40.954 1.00 76.62 116 GLN A O 1
ATOM 901 N N . ASN A 1 117 ? -26.342 6.683 39.530 1.00 76.12 117 ASN A N 1
ATOM 902 C CA . ASN A 1 117 ? -27.502 6.743 40.423 1.00 76.12 117 ASN A CA 1
ATOM 903 C C . ASN A 1 117 ? -27.558 5.588 41.442 1.00 76.12 117 ASN A C 1
ATOM 905 O O . ASN A 1 117 ? -28.340 5.638 42.392 1.00 76.12 117 ASN A O 1
ATOM 909 N N . LEU A 1 118 ? -26.726 4.556 41.281 1.00 72.44 118 LEU A N 1
ATOM 910 C CA . LEU A 1 118 ? -26.594 3.436 42.212 1.00 72.44 118 LEU A CA 1
ATOM 911 C C . LEU A 1 118 ? -25.656 3.818 43.365 1.00 72.44 118 LEU A C 1
ATOM 913 O O . LEU A 1 118 ? -24.516 3.371 43.464 1.00 72.44 118 LEU A O 1
ATOM 917 N N . SER A 1 119 ? -26.163 4.639 44.281 1.00 72.94 119 SER A N 1
ATOM 918 C CA . SER A 1 119 ? -25.558 4.784 45.602 1.00 72.94 119 SER A CA 1
ATOM 919 C C . SER A 1 119 ? -26.067 3.652 46.491 1.00 72.94 119 SER A C 1
ATOM 921 O O . SER A 1 119 ? -27.255 3.589 46.818 1.00 72.94 119 SER A O 1
ATOM 923 N N . LEU A 1 120 ? -25.180 2.729 46.872 1.00 71.19 120 LEU A N 1
ATOM 924 C CA . LEU A 1 120 ? -25.442 1.805 47.974 1.00 71.19 120 LEU A CA 1
ATOM 925 C C . LEU A 1 120 ? -25.613 2.677 49.220 1.00 71.19 120 LEU A C 1
ATOM 927 O O . LEU A 1 120 ? -24.632 3.198 49.749 1.00 71.19 120 LEU A O 1
ATOM 931 N N . GLY A 1 121 ? -26.866 2.904 49.620 1.00 72.00 121 GLY A N 1
ATOM 932 C CA . GLY A 1 121 ? -27.214 3.729 50.772 1.00 72.00 121 GLY A CA 1
ATOM 933 C C . GLY A 1 121 ? -26.461 3.323 52.043 1.00 72.00 121 GLY A C 1
ATOM 934 O O . GLY A 1 121 ? -25.769 2.303 52.094 1.00 72.00 121 GLY A O 1
ATOM 935 N N . SER A 1 122 ? -26.589 4.137 53.094 1.00 69.31 122 SER A N 1
ATOM 936 C CA . SER A 1 122 ? -25.893 3.893 54.359 1.00 69.31 122 SER A CA 1
ATOM 937 C C . SER A 1 122 ? -26.104 2.453 54.830 1.00 69.31 122 SER A C 1
ATOM 939 O O . SER A 1 122 ? -27.226 1.942 54.847 1.00 69.31 122 SER A O 1
ATOM 941 N N . LYS A 1 123 ? -24.992 1.785 55.175 1.00 72.00 123 LYS A N 1
ATOM 942 C CA . LYS A 1 123 ? -25.003 0.400 55.656 1.00 72.00 123 LYS A CA 1
ATOM 943 C C . LYS A 1 123 ? -26.097 0.264 56.721 1.00 72.00 123 LYS A C 1
ATOM 945 O O . LYS A 1 123 ? -26.106 1.082 57.649 1.00 72.00 123 LYS A O 1
ATOM 950 N N . PRO A 1 124 ? -27.015 -0.714 56.608 1.00 74.62 124 PRO A N 1
ATOM 951 C CA . PRO A 1 124 ? -28.040 -0.903 57.621 1.00 74.62 124 PRO A CA 1
ATOM 952 C C . PRO A 1 124 ? -27.344 -1.056 58.974 1.00 74.62 124 PRO A C 1
ATOM 954 O O . PRO A 1 124 ? -26.429 -1.867 59.111 1.00 74.62 124 PRO A O 1
ATOM 957 N N . LYS A 1 125 ? -27.728 -0.232 59.960 1.00 72.38 125 LYS A N 1
ATOM 958 C CA . LYS A 1 125 ? -27.218 -0.367 61.328 1.00 72.38 125 LYS A CA 1
ATOM 959 C C . LYS A 1 125 ? -27.604 -1.756 61.814 1.00 72.38 125 LYS A C 1
ATOM 961 O O . LYS A 1 125 ? -28.777 -2.017 62.081 1.00 72.38 125 LYS A O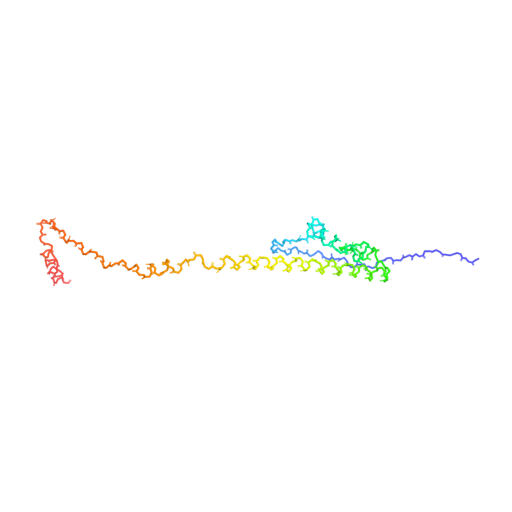 1
ATOM 966 N N . GLU A 1 126 ? -26.620 -2.640 61.899 1.00 75.38 126 GLU A N 1
ATOM 967 C CA . GLU A 1 126 ? -26.802 -3.948 62.503 1.00 75.38 126 GLU A CA 1
ATOM 968 C C . GLU A 1 126 ? -27.336 -3.746 63.922 1.00 75.38 126 GLU A C 1
ATOM 970 O O . GLU A 1 126 ? -26.843 -2.909 64.687 1.00 75.38 126 GLU A O 1
ATOM 975 N N . LYS A 1 127 ? -28.408 -4.467 64.261 1.00 77.38 127 LYS A N 1
ATOM 976 C CA . LYS A 1 127 ? -28.975 -4.410 65.606 1.00 77.38 127 LYS A CA 1
ATOM 977 C C . LYS A 1 127 ? -27.909 -4.941 66.556 1.00 77.38 127 LYS A C 1
ATOM 979 O O . LYS A 1 127 ? -27.498 -6.090 66.416 1.00 77.38 127 LYS A O 1
ATOM 984 N N . ALA A 1 128 ? -27.468 -4.113 67.502 1.00 75.62 128 ALA A N 1
ATOM 985 C CA . ALA A 1 128 ? -26.501 -4.528 68.507 1.00 75.62 128 ALA A CA 1
ATOM 986 C C . ALA A 1 128 ? -27.020 -5.795 69.204 1.00 75.62 128 ALA A C 1
ATOM 988 O O . ALA A 1 128 ? -28.071 -5.783 69.850 1.00 75.62 128 ALA A O 1
ATOM 989 N N . GLY A 1 129 ? -26.315 -6.910 69.006 1.00 78.06 129 GLY A N 1
ATOM 990 C CA . GLY A 1 129 ? -26.645 -8.173 69.648 1.00 78.06 129 GLY A CA 1
ATOM 991 C C . GLY A 1 129 ? -26.495 -8.069 71.166 1.00 78.06 129 GLY A C 1
ATOM 992 O O . GLY A 1 129 ? -25.747 -7.239 71.685 1.00 78.06 129 GLY A O 1
ATOM 993 N N . LYS A 1 130 ? -27.193 -8.936 71.905 1.00 78.31 130 LYS A N 1
ATOM 994 C CA . LYS A 1 130 ? -27.023 -9.026 73.359 1.00 78.31 130 LYS A CA 1
ATOM 995 C C . LYS A 1 130 ? -25.675 -9.681 73.660 1.00 78.31 130 LYS A C 1
ATOM 997 O O . LYS A 1 130 ? -25.540 -10.899 73.546 1.00 78.31 130 LYS A O 1
ATOM 1002 N N . LEU A 1 131 ? -24.690 -8.872 74.041 1.00 74.94 131 LEU A N 1
ATOM 1003 C CA . LEU A 1 131 ? -23.363 -9.342 74.420 1.00 74.94 131 LEU A CA 1
ATOM 1004 C C . LEU A 1 131 ? -23.465 -10.147 75.728 1.00 74.94 131 LEU A C 1
ATOM 1006 O O . LEU A 1 131 ? -23.739 -9.596 76.794 1.00 74.94 131 LEU A O 1
ATOM 1010 N N . ARG A 1 132 ? -23.310 -11.472 75.647 1.00 79.38 132 ARG A N 1
ATOM 1011 C CA . ARG A 1 132 ? -23.311 -12.356 76.821 1.00 79.38 132 ARG A CA 1
ATOM 1012 C C . ARG A 1 132 ? -21.900 -12.419 77.387 1.00 79.38 132 ARG A C 1
ATOM 1014 O O . ARG A 1 132 ? -21.056 -13.123 76.848 1.00 79.38 132 ARG A O 1
ATOM 1021 N N . VAL A 1 133 ? -21.658 -11.686 78.465 1.00 80.12 133 VAL A N 1
ATOM 1022 C CA . VAL A 1 133 ? -20.358 -11.649 79.144 1.00 80.12 133 VAL A 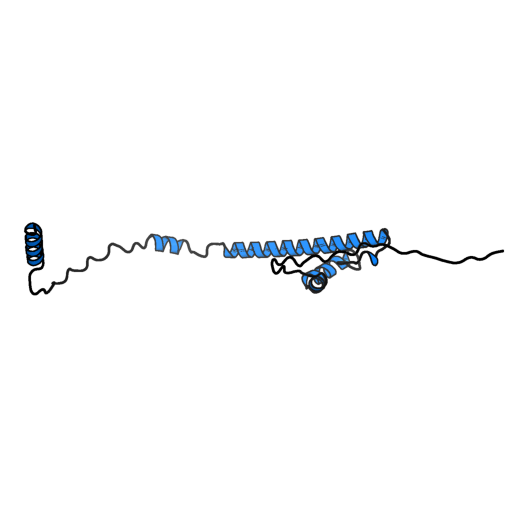CA 1
ATOM 1023 C C . VAL A 1 133 ? -20.544 -12.028 80.607 1.00 80.12 133 VAL A C 1
ATOM 1025 O O . VAL A 1 133 ? -21.571 -11.712 81.203 1.00 80.12 133 VAL A O 1
ATOM 1028 N N . PHE A 1 134 ? -19.552 -12.706 81.185 1.00 80.06 134 PHE A N 1
ATOM 1029 C CA . PHE A 1 134 ? -19.563 -13.118 82.593 1.00 80.06 134 PHE A CA 1
ATOM 1030 C C . PHE A 1 134 ? -19.512 -11.922 83.560 1.00 80.06 134 PHE A C 1
ATOM 1032 O O . PHE A 1 134 ? -20.080 -11.970 84.648 1.00 80.06 134 PHE A O 1
ATOM 1039 N N . LYS A 1 135 ? -18.856 -10.833 83.147 1.00 79.81 135 LYS A N 1
ATOM 1040 C CA . LYS A 1 135 ? -18.776 -9.564 83.876 1.00 79.81 135 LYS A CA 1
ATOM 1041 C C . LYS A 1 135 ? -19.041 -8.406 82.927 1.00 79.81 135 LYS A C 1
ATOM 1043 O O . LYS A 1 135 ? -18.695 -8.472 81.751 1.00 79.81 135 LYS A O 1
ATOM 1048 N N . ASP A 1 136 ? -19.645 -7.354 83.464 1.00 83.44 136 ASP A N 1
ATOM 1049 C CA . ASP A 1 136 ? -19.915 -6.120 82.733 1.00 83.44 136 ASP A CA 1
ATOM 1050 C C . ASP A 1 136 ? -18.593 -5.498 82.228 1.00 83.44 136 ASP A C 1
ATOM 1052 O O . ASP A 1 136 ? -17.730 -5.165 83.050 1.00 83.44 136 ASP A O 1
ATOM 1056 N N . PRO A 1 137 ? -18.401 -5.353 80.903 1.00 83.31 137 PRO A N 1
ATOM 1057 C CA . PRO A 1 137 ? -17.143 -4.886 80.325 1.00 83.31 137 PRO A CA 1
ATOM 1058 C C . PRO A 1 137 ? -16.758 -3.472 80.774 1.00 83.31 137 PRO A C 1
ATOM 1060 O O . PRO A 1 137 ? -15.569 -3.173 80.885 1.00 83.31 137 PRO A O 1
ATOM 1063 N N . TYR A 1 138 ? -17.728 -2.613 81.104 1.00 85.38 138 TYR A N 1
ATOM 1064 C CA . TYR A 1 138 ? -17.432 -1.259 81.580 1.00 85.38 138 TYR A CA 1
ATOM 1065 C C . TYR A 1 138 ? -16.806 -1.246 82.978 1.00 85.38 138 TYR A C 1
ATOM 1067 O O . TYR A 1 138 ? -16.019 -0.353 83.290 1.00 85.38 138 TYR A O 1
ATOM 1075 N N . LYS A 1 139 ? -17.105 -2.252 83.809 1.00 86.19 139 LYS A N 1
ATOM 1076 C CA . LYS A 1 139 ? -16.499 -2.387 85.141 1.00 86.19 139 LYS A CA 1
ATOM 1077 C C . LYS A 1 139 ? -15.040 -2.809 85.044 1.00 86.19 139 LYS A C 1
ATOM 1079 O O . LYS A 1 139 ? -14.199 -2.189 85.682 1.00 86.19 139 LYS A O 1
ATOM 1084 N N . ILE A 1 140 ? -14.739 -3.771 84.170 1.00 86.00 140 ILE A N 1
ATOM 1085 C CA . ILE A 1 140 ? -13.361 -4.209 83.899 1.00 86.00 140 ILE A CA 1
ATOM 1086 C C . ILE A 1 140 ? -12.527 -3.026 83.400 1.00 86.00 140 ILE A C 1
ATOM 1088 O O . ILE A 1 140 ? -11.431 -2.787 83.891 1.00 86.00 140 ILE A O 1
ATOM 1092 N N . LEU A 1 141 ? -13.067 -2.243 82.461 1.00 86.19 141 LEU A N 1
ATOM 1093 C CA . LEU A 1 141 ? -12.356 -1.097 81.897 1.00 86.19 141 LEU A CA 1
ATOM 1094 C C . LEU A 1 141 ? -12.028 -0.038 82.958 1.00 86.19 141 LEU A C 1
ATOM 1096 O O . LEU A 1 141 ? -10.933 0.519 82.952 1.00 86.19 141 LEU A O 1
ATOM 1100 N N . LYS A 1 142 ? -12.950 0.212 83.891 1.00 87.19 142 LYS A N 1
ATOM 1101 C CA . LYS A 1 142 ? -12.731 1.149 84.995 1.00 87.19 142 LYS A CA 1
ATOM 1102 C C . LYS A 1 142 ? -11.685 0.634 85.990 1.00 87.19 142 LYS A C 1
ATOM 1104 O O . LYS A 1 142 ? -10.798 1.391 86.372 1.00 87.19 142 LYS A O 1
ATOM 1109 N N . GLU A 1 143 ? -11.752 -0.646 86.351 1.00 86.75 143 GLU A N 1
ATOM 1110 C CA . GLU A 1 143 ? -10.772 -1.299 87.230 1.00 86.75 143 GLU A CA 1
ATOM 1111 C C . GLU A 1 143 ? -9.354 -1.244 86.637 1.00 86.75 143 GLU A C 1
ATOM 1113 O O . GLU A 1 143 ? -8.400 -0.923 87.341 1.00 86.75 143 GLU A O 1
ATOM 1118 N N . GLU A 1 144 ? -9.202 -1.493 85.335 1.00 85.75 144 GLU A N 1
ATOM 1119 C CA . GLU A 1 144 ? -7.906 -1.394 84.649 1.00 85.75 144 GLU A CA 1
ATOM 1120 C C . GLU A 1 144 ? -7.398 0.055 84.571 1.00 85.75 144 GLU A C 1
ATOM 1122 O O . GLU A 1 144 ? -6.216 0.313 84.798 1.00 85.75 144 GLU A O 1
ATOM 1127 N N . GLN A 1 145 ? -8.281 1.030 84.326 1.00 85.19 145 GLN A N 1
ATOM 1128 C CA . GLN A 1 145 ? -7.916 2.452 84.340 1.00 85.19 145 GLN A CA 1
ATOM 1129 C C . GLN A 1 145 ? -7.463 2.939 85.722 1.00 85.19 145 GLN A C 1
ATOM 1131 O O . GLN A 1 145 ? -6.572 3.783 85.817 1.00 85.19 145 GLN A O 1
ATOM 1136 N N . GLU A 1 146 ? -8.069 2.432 86.794 1.00 85.94 146 GLU A N 1
ATOM 1137 C CA . GLU A 1 146 ? -7.674 2.751 88.168 1.00 85.94 146 GLU A CA 1
ATOM 1138 C C . GLU A 1 146 ? -6.331 2.103 88.531 1.00 85.94 146 GLU A C 1
ATOM 1140 O O . GLU A 1 146 ? -5.488 2.766 89.135 1.00 85.94 146 GLU A O 1
ATOM 1145 N N . LYS A 1 147 ? -6.065 0.872 88.069 1.00 83.62 147 LYS A N 1
ATOM 1146 C CA . LYS A 1 147 ? -4.741 0.233 88.195 1.00 83.62 147 LYS A CA 1
ATOM 1147 C C . LYS A 1 147 ? -3.644 1.006 87.459 1.00 83.62 147 LYS A C 1
ATOM 1149 O O . LYS A 1 147 ? -2.557 1.167 88.001 1.00 83.62 147 LYS A O 1
ATOM 1154 N N . LEU A 1 148 ? -3.936 1.531 86.267 1.00 76.69 148 LEU A N 1
ATOM 1155 C CA . LEU A 1 148 ? -3.015 2.372 85.486 1.00 76.69 148 LEU A CA 1
ATOM 1156 C C . LEU A 1 148 ? -2.689 3.708 86.169 1.00 76.69 148 LEU A C 1
ATOM 1158 O O . LEU A 1 148 ? -1.579 4.206 86.025 1.00 76.69 148 LEU A O 1
ATOM 1162 N N . LYS A 1 149 ? -3.631 4.291 86.920 1.00 74.50 149 LYS A N 1
ATOM 1163 C CA . LYS A 1 149 ? -3.396 5.528 87.688 1.00 74.50 149 LYS A CA 1
ATOM 1164 C C . LYS A 1 149 ? -2.603 5.306 88.978 1.00 74.50 149 LYS A C 1
ATOM 1166 O O . LYS A 1 149 ? -2.077 6.269 89.523 1.00 74.50 149 LYS A O 1
ATOM 1171 N N . GLY A 1 150 ? -2.562 4.071 89.475 1.00 63.91 150 GLY A N 1
ATOM 1172 C CA . GLY A 1 150 ? -1.851 3.683 90.695 1.00 63.91 150 GLY A CA 1
ATOM 1173 C C . GLY A 1 150 ? -0.494 3.014 90.462 1.00 63.91 150 GLY A C 1
ATOM 1174 O O . GLY A 1 150 ? 0.115 2.572 91.433 1.00 63.91 150 GLY A O 1
ATOM 1175 N N . TRP A 1 151 ? -0.028 2.905 89.214 1.00 48.34 151 TRP A N 1
ATOM 1176 C CA . TRP A 1 151 ? 1.311 2.401 88.905 1.00 48.34 151 TRP A CA 1
ATOM 1177 C C . TRP A 1 151 ? 2.318 3.562 89.018 1.00 48.34 151 TRP A C 1
ATOM 1179 O O . TRP A 1 151 ? 2.115 4.562 88.326 1.00 48.34 151 TRP A O 1
ATOM 1189 N N . PRO A 1 152 ? 3.333 3.497 89.905 1.00 57.75 152 PRO A N 1
ATOM 1190 C CA . PRO A 1 152 ? 4.365 4.532 89.998 1.00 57.75 152 PRO A CA 1
ATOM 1191 C C . PRO A 1 152 ? 5.222 4.621 88.729 1.00 57.75 152 PRO A C 1
ATOM 1193 O O . PRO A 1 152 ? 5.418 3.577 88.060 1.00 57.75 152 PRO A O 1
#

Secondary structure (DSSP, 8-state):
-------------------------------HHHHHTSHHHHHHHHHHTTTSSSP--S--GGG--SHHHHHHHHHHHHHHHHHHHHHHHHHHHHHHHHHHHHHS-SS-HHHHHHHHT---PSPP---------SS-HHHHHHHHHHHHHT--

Sequence (152 aa):
MGTSVRGSPGRNCPRLSSRSPCKYLPAFMSTFITTRNTSSYREALSSTDPIETPSVGFAKPYDYQCVTPGIATIIKQNNTQLQLLVQIAESLKDIQAELRKQNTPPFPQDLISKLQNLSLGSKPKEKAGKLRVFKDPYKILKEEQEKLKGWP

Organism: Zingiber officinale (NCBI:txid94328)

Radius of gyration: 42.55 Å; chains: 1; bounding box: 91×21×127 Å

pLDDT: mean 75.86, std 19.09, range [31.88, 96.31]